Protein AF-A0A377K8P0-F1 (afdb_monomer)

Structure (mmCIF, N/CA/C/O backbone):
data_AF-A0A377K8P0-F1
#
_entry.id   AF-A0A377K8P0-F1
#
loop_
_atom_site.group_PDB
_atom_site.id
_atom_site.type_symbol
_atom_site.label_atom_id
_atom_site.label_alt_id
_atom_site.label_comp_id
_atom_site.label_asym_id
_atom_site.label_entity_id
_atom_site.label_seq_id
_atom_site.pdbx_PDB_ins_code
_atom_site.Cartn_x
_atom_site.Cartn_y
_atom_site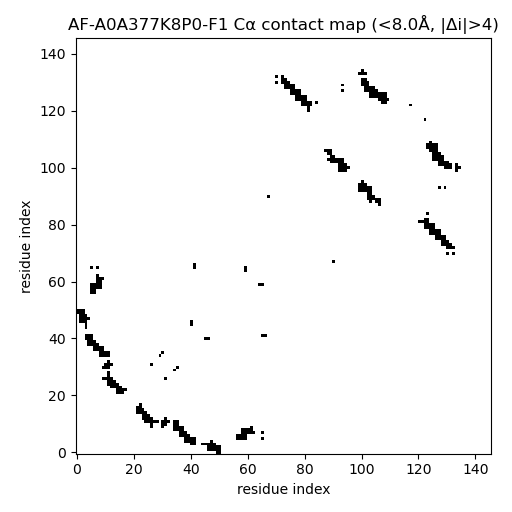.Cartn_z
_atom_site.occupancy
_atom_site.B_iso_or_equiv
_atom_site.auth_seq_id
_atom_site.auth_comp_id
_atom_site.auth_asym_id
_atom_site.auth_atom_id
_atom_site.pdbx_PDB_model_num
ATOM 1 N N . MET A 1 1 ? -18.832 1.947 18.434 1.00 71.06 1 MET A N 1
ATOM 2 C CA . MET A 1 1 ? -17.709 1.654 17.517 1.00 71.06 1 MET A CA 1
ATOM 3 C C . MET A 1 1 ? -17.597 0.155 17.361 1.00 71.06 1 MET A C 1
ATOM 5 O O . MET A 1 1 ? -17.782 -0.545 18.353 1.00 71.06 1 MET A O 1
ATOM 9 N N . THR A 1 2 ? -17.348 -0.321 16.145 1.00 86.56 2 THR A N 1
ATOM 10 C CA . THR A 1 2 ? -17.168 -1.747 15.853 1.00 86.56 2 THR A CA 1
ATOM 11 C C . THR A 1 2 ? -15.696 -2.058 15.593 1.00 86.56 2 THR A C 1
ATOM 13 O O . THR A 1 2 ? -14.910 -1.154 15.313 1.00 86.56 2 THR A O 1
ATOM 16 N N . SER A 1 3 ? -15.314 -3.332 15.683 1.00 85.62 3 SER A N 1
ATOM 17 C CA . SER A 1 3 ? -13.930 -3.792 15.492 1.00 85.62 3 SER A CA 1
ATOM 18 C C . SER A 1 3 ? -13.354 -3.484 14.108 1.00 85.62 3 SER A C 1
ATOM 20 O O . SER A 1 3 ? -12.138 -3.444 13.954 1.00 85.62 3 SER A O 1
ATOM 22 N N . ASN A 1 4 ? -14.217 -3.255 13.114 1.00 87.75 4 ASN A N 1
ATOM 23 C CA . ASN A 1 4 ? -13.822 -3.050 11.721 1.00 87.75 4 ASN A CA 1
ATOM 24 C C . ASN A 1 4 ? -13.715 -1.569 11.327 1.00 87.75 4 ASN A C 1
ATOM 26 O O . ASN A 1 4 ? -13.321 -1.279 10.200 1.00 87.75 4 ASN A O 1
ATOM 30 N N . VAL A 1 5 ? -14.025 -0.636 12.236 1.00 89.12 5 VAL A N 1
ATOM 31 C CA . VAL A 1 5 ? -13.810 0.797 11.993 1.00 89.12 5 VAL A CA 1
ATOM 32 C C . VAL A 1 5 ? -12.312 1.069 11.847 1.00 89.12 5 VAL A C 1
ATOM 34 O O . VAL A 1 5 ? -11.501 0.625 12.663 1.00 89.12 5 VAL A O 1
ATOM 37 N N . ARG A 1 6 ? -11.943 1.820 10.811 1.00 89.19 6 ARG A N 1
ATOM 38 C CA . ARG A 1 6 ? -10.573 2.276 10.552 1.00 89.19 6 ARG A CA 1
ATOM 39 C C . ARG A 1 6 ? -10.507 3.794 10.653 1.00 89.19 6 ARG A C 1
ATOM 41 O O . ARG A 1 6 ? -11.489 4.467 10.363 1.00 89.19 6 ARG A O 1
ATOM 48 N N . PHE A 1 7 ? -9.352 4.312 11.064 1.00 90.38 7 PHE A N 1
ATOM 49 C CA . PHE A 1 7 ? -9.122 5.738 11.304 1.00 90.38 7 PHE A CA 1
ATOM 50 C C . PHE A 1 7 ? -7.999 6.242 10.408 1.00 90.38 7 PHE A C 1
ATOM 52 O O . PHE A 1 7 ? -6.963 5.588 10.318 1.00 90.38 7 PHE A O 1
ATOM 59 N N . TRP A 1 8 ? -8.153 7.416 9.807 1.00 88.31 8 TRP A N 1
ATOM 60 C CA . TRP A 1 8 ? -7.087 8.062 9.042 1.00 88.31 8 TRP A CA 1
ATOM 61 C C . TRP A 1 8 ? -6.967 9.545 9.382 1.00 88.31 8 TRP A C 1
ATOM 63 O O . TRP A 1 8 ? -7.913 10.171 9.870 1.00 88.31 8 TRP A O 1
ATOM 73 N N . LYS A 1 9 ? -5.775 10.100 9.155 1.00 85.38 9 LYS A N 1
ATOM 74 C CA . LYS A 1 9 ? -5.525 11.536 9.288 1.00 85.38 9 LYS A CA 1
ATOM 75 C C . LYS A 1 9 ? -6.279 12.282 8.191 1.00 85.38 9 LYS A C 1
ATOM 77 O O . LYS A 1 9 ? -6.211 11.922 7.022 1.00 85.38 9 LYS A O 1
ATOM 82 N N . ASP A 1 10 ? -6.960 13.348 8.579 1.00 77.12 10 ASP A N 1
ATOM 83 C CA . ASP A 1 10 ? -7.622 14.268 7.666 1.00 77.12 10 ASP A CA 1
ATOM 84 C C . ASP A 1 10 ? -6.891 15.612 7.729 1.00 77.12 10 ASP A C 1
ATOM 86 O O . ASP A 1 10 ? -6.953 16.337 8.725 1.00 77.12 10 ASP A O 1
ATOM 90 N N . SER A 1 11 ? -6.115 15.909 6.685 1.00 65.69 11 SER A N 1
ATOM 91 C CA . SER A 1 11 ? -5.303 17.129 6.592 1.00 65.69 11 SER A CA 1
ATOM 92 C C . SER A 1 11 ? -6.122 18.364 6.202 1.00 65.69 11 SER A C 1
ATOM 94 O O . SER A 1 11 ? -5.564 19.451 6.075 1.00 65.69 11 SER A O 1
ATOM 96 N N . GLY A 1 12 ? -7.434 18.224 5.981 1.00 64.00 12 GLY A N 1
ATOM 97 C CA . GLY A 1 12 ? -8.326 19.320 5.615 1.00 64.00 12 GLY A CA 1
ATOM 98 C C . GLY A 1 12 ? -8.220 19.775 4.156 1.00 64.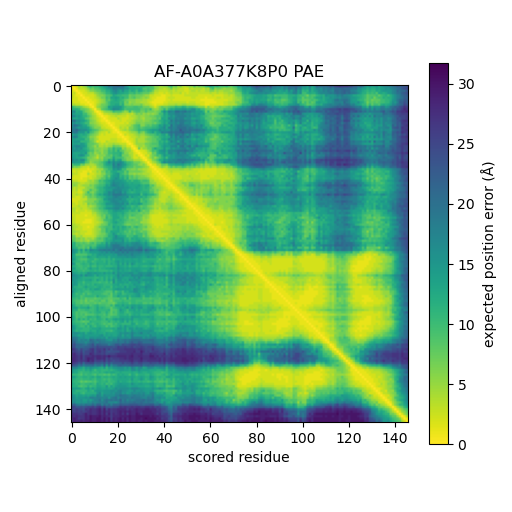00 12 GLY A C 1
ATOM 99 O O . GLY A 1 12 ? -9.155 20.406 3.679 1.00 64.00 12 GLY A O 1
ATOM 100 N N . ILE A 1 13 ? -7.154 19.448 3.418 1.00 69.75 13 ILE A N 1
ATOM 101 C CA . ILE A 1 13 ? -7.101 19.578 1.952 1.00 69.75 13 ILE A CA 1
ATOM 102 C C . ILE A 1 13 ? -6.461 18.319 1.372 1.00 69.75 13 ILE A C 1
ATOM 104 O O . ILE A 1 13 ? -5.321 18.006 1.711 1.00 69.75 13 ILE A O 1
ATOM 108 N N . ALA A 1 14 ? -7.158 17.643 0.461 1.00 70.56 14 ALA A N 1
ATOM 109 C CA . ALA A 1 14 ? -6.581 16.610 -0.394 1.00 70.56 14 ALA A CA 1
ATOM 110 C C . ALA A 1 14 ? -6.694 17.040 -1.860 1.00 70.56 14 ALA A C 1
ATOM 112 O O . ALA A 1 14 ? -7.719 17.571 -2.290 1.00 70.56 14 ALA A O 1
ATOM 113 N N . VAL A 1 15 ? -5.620 16.848 -2.626 1.00 74.94 15 VAL A N 1
ATOM 114 C CA . VAL A 1 15 ? -5.580 17.158 -4.058 1.00 74.94 15 VAL A CA 1
ATOM 115 C C . VAL A 1 15 ? -5.130 15.913 -4.800 1.00 74.94 15 VAL A C 1
ATOM 117 O O . VAL A 1 15 ? -3.988 15.482 -4.655 1.00 74.94 15 VAL A O 1
ATOM 120 N N . ASP A 1 16 ? -6.016 15.379 -5.631 1.00 74.56 16 ASP A N 1
ATOM 121 C CA . ASP A 1 16 ? -5.749 14.237 -6.493 1.00 74.56 16 ASP A CA 1
ATOM 122 C C . ASP A 1 16 ? -5.710 14.691 -7.948 1.00 74.56 16 ASP A C 1
ATOM 124 O O . ASP A 1 16 ? -6.674 15.243 -8.481 1.00 74.56 16 ASP A O 1
ATOM 128 N N . LEU A 1 17 ? -4.591 14.432 -8.619 1.00 80.75 17 LEU A N 1
ATOM 129 C CA . LEU A 1 17 ? -4.448 14.677 -10.049 1.00 80.75 17 LEU A CA 1
ATOM 130 C C . LEU A 1 17 ? -4.418 13.334 -10.777 1.00 80.75 17 LEU A C 1
ATOM 132 O O . LEU A 1 17 ? -3.478 12.555 -10.633 1.00 80.75 17 LEU A O 1
ATOM 136 N N . THR A 1 18 ? -5.463 13.058 -11.551 1.00 78.88 18 THR A N 1
ATOM 137 C CA . THR A 1 18 ? -5.627 11.797 -12.284 1.00 78.88 18 THR A CA 1
ATOM 138 C C . THR A 1 18 ? -5.730 12.055 -13.785 1.00 78.88 18 THR A C 1
ATOM 140 O O . THR A 1 18 ? -5.926 13.188 -14.224 1.00 78.88 18 THR A O 1
ATOM 143 N N . SER A 1 19 ? -5.647 10.999 -14.597 1.00 81.44 19 SER A N 1
ATOM 144 C CA . SER A 1 19 ? -5.905 11.083 -16.043 1.00 81.44 19 SER A CA 1
ATOM 145 C C . SER A 1 19 ? -7.327 11.552 -16.381 1.00 81.44 19 SER A C 1
ATOM 147 O O . SER A 1 19 ? -7.551 12.051 -17.480 1.00 81.44 19 SER A O 1
ATOM 149 N N . ALA A 1 20 ? -8.274 11.425 -15.444 1.00 81.12 20 ALA A N 1
ATOM 150 C CA . ALA A 1 20 ? -9.641 11.920 -15.577 1.00 81.12 20 ALA A CA 1
ATOM 151 C C . ALA A 1 20 ? -9.790 13.412 -15.215 1.00 81.12 20 ALA A C 1
ATOM 153 O O . ALA A 1 20 ? -10.833 14.002 -15.492 1.00 81.12 20 ALA A O 1
ATOM 154 N N . GLY A 1 21 ? -8.770 14.031 -14.608 1.00 82.56 21 GLY A N 1
ATOM 155 C CA . GLY A 1 21 ? -8.782 15.430 -14.184 1.00 82.56 21 GLY A CA 1
ATOM 156 C C . GLY A 1 21 ? -8.295 15.643 -12.748 1.00 82.56 21 GLY A C 1
ATOM 157 O O . GLY A 1 21 ? -7.789 14.728 -12.093 1.00 82.56 21 GLY A O 1
ATOM 158 N N . MET A 1 22 ? -8.443 16.882 -12.272 1.00 89.44 22 MET A N 1
ATOM 159 C CA . MET A 1 22 ? -8.085 17.306 -10.916 1.00 89.44 22 MET A CA 1
ATOM 160 C C . MET A 1 22 ? -9.294 17.212 -9.981 1.00 89.44 22 MET A C 1
ATOM 162 O O . MET A 1 22 ? -10.347 17.777 -10.274 1.00 89.44 22 MET A O 1
ATOM 166 N N . ARG A 1 23 ? -9.122 16.552 -8.835 1.00 82.12 23 ARG A N 1
ATOM 167 C CA . ARG A 1 23 ? -10.075 16.507 -7.724 1.00 82.12 23 ARG A CA 1
ATOM 168 C C . ARG A 1 23 ? -9.460 17.215 -6.520 1.00 82.12 23 ARG A C 1
ATOM 170 O O . ARG A 1 23 ? -8.300 16.994 -6.192 1.00 82.12 23 ARG A O 1
ATOM 177 N N . VAL A 1 24 ? -10.247 18.073 -5.878 1.00 81.31 24 VAL A N 1
ATOM 178 C CA . VAL A 1 24 ? -9.867 18.764 -4.643 1.00 81.31 24 VAL A CA 1
ATOM 179 C C . VAL A 1 24 ? -10.930 18.476 -3.596 1.00 81.31 24 VAL A C 1
ATOM 181 O O . VAL A 1 24 ? -12.112 18.728 -3.830 1.00 81.31 24 VAL A O 1
ATOM 184 N N . GLU A 1 25 ? -10.509 17.960 -2.451 1.00 75.81 25 GLU A N 1
ATOM 185 C CA . GLU A 1 25 ? -11.345 17.761 -1.273 1.00 75.81 25 GLU A CA 1
ATOM 186 C C . GLU A 1 25 ? -10.929 18.766 -0.206 1.00 75.81 25 GLU A C 1
ATOM 188 O O . GLU A 1 25 ? -9.745 18.887 0.104 1.00 75.81 25 GLU A O 1
ATOM 193 N N . MET A 1 26 ? -11.897 19.501 0.342 1.00 74.19 26 MET A N 1
ATOM 194 C CA . MET A 1 26 ? -11.675 20.452 1.429 1.00 74.19 26 MET A CA 1
ATOM 195 C C . MET A 1 26 ? -12.514 20.049 2.641 1.00 74.19 26 MET A C 1
ATOM 197 O O . MET A 1 26 ? -13.735 19.924 2.550 1.00 74.19 26 MET A O 1
ATOM 201 N N . GLY A 1 27 ? -11.846 19.855 3.773 1.00 68.69 27 GLY A N 1
ATOM 202 C CA . GLY A 1 27 ? -12.451 19.646 5.079 1.00 68.69 27 GLY A CA 1
ATOM 203 C C . GLY A 1 27 ? -12.940 20.953 5.708 1.00 68.69 27 GLY A C 1
ATOM 204 O O . GLY A 1 27 ? -12.835 22.043 5.144 1.00 68.69 27 GLY A O 1
ATOM 205 N N . SER A 1 28 ? -13.489 20.848 6.918 1.00 74.81 28 SER A N 1
ATOM 206 C CA . SER A 1 28 ? -13.986 22.008 7.668 1.00 74.81 28 SER A CA 1
ATOM 207 C C . SER A 1 28 ? -12.873 23.016 8.008 1.00 74.81 28 SER A C 1
ATOM 209 O O . SER A 1 28 ? -11.706 22.641 8.129 1.00 74.81 28 SER A O 1
ATOM 211 N N . LEU A 1 29 ? -13.225 24.290 8.249 1.00 66.50 29 LEU A N 1
ATOM 212 C CA . LEU A 1 29 ? -12.264 25.340 8.638 1.00 66.50 29 LEU A CA 1
ATOM 213 C C . LEU A 1 29 ? -11.442 24.961 9.882 1.00 66.50 29 LEU A C 1
ATOM 215 O O . LEU A 1 29 ? -10.271 25.313 9.988 1.00 66.50 29 LEU A O 1
ATOM 219 N N . THR A 1 30 ? -12.034 24.203 10.804 1.00 60.53 30 THR A N 1
ATOM 220 C CA . THR A 1 30 ? -11.330 23.650 11.964 1.00 60.53 30 THR A CA 1
ATOM 221 C C . THR A 1 30 ? -10.331 22.563 11.563 1.00 60.53 30 THR A C 1
ATOM 223 O O . THR A 1 30 ? -9.190 22.595 12.012 1.00 60.53 30 THR A O 1
ATOM 226 N N . THR A 1 31 ? -10.697 21.647 10.662 1.00 68.94 31 THR A N 1
ATOM 227 C CA . THR A 1 31 ? -9.782 20.608 10.150 1.00 68.94 31 THR A CA 1
ATOM 228 C C . THR A 1 31 ? -8.590 21.221 9.406 1.00 68.94 31 THR A C 1
ATOM 230 O O . THR A 1 31 ? -7.468 20.756 9.570 1.00 68.94 31 THR A O 1
ATOM 233 N N . LEU A 1 32 ? -8.803 22.308 8.657 1.00 66.00 32 LEU A N 1
ATOM 234 C CA . LEU A 1 32 ? -7.741 23.040 7.952 1.00 66.00 32 LEU A CA 1
ATOM 235 C C . LEU A 1 32 ? -6.683 23.644 8.886 1.00 66.00 32 LEU A C 1
ATOM 237 O O . LEU A 1 32 ? -5.511 23.712 8.528 1.00 66.00 32 LEU A O 1
ATOM 241 N N . LEU A 1 33 ? -7.097 24.116 10.064 1.00 61.12 33 LEU A N 1
ATOM 242 C CA . LEU A 1 33 ? -6.224 24.838 10.993 1.00 61.12 33 LEU A CA 1
ATOM 243 C C . LEU A 1 33 ? -5.517 23.920 11.995 1.00 61.12 33 LEU A C 1
ATOM 245 O O . LEU A 1 33 ? -4.407 24.230 12.421 1.00 61.12 33 LEU A O 1
ATOM 249 N N . SER A 1 34 ? -6.151 22.812 12.387 1.00 63.81 34 SER A N 1
ATOM 250 C CA . SER A 1 34 ? -5.641 21.923 13.444 1.00 63.81 34 SER A CA 1
ATOM 251 C C . SER A 1 34 ? -5.396 20.475 13.009 1.00 63.81 34 SER A C 1
ATOM 253 O O . SER A 1 34 ? -4.863 19.696 13.798 1.00 63.81 34 SER A O 1
ATOM 255 N N . GLY A 1 35 ? -5.747 20.108 11.772 1.00 67.50 35 GLY A N 1
ATOM 256 C CA . GLY A 1 35 ? -5.854 18.710 11.357 1.00 67.50 35 GLY A CA 1
ATOM 257 C C . GLY A 1 35 ? -7.050 18.011 12.015 1.00 67.50 35 GLY A C 1
ATOM 258 O O . GLY A 1 35 ? -7.626 18.497 12.992 1.00 67.50 35 GLY A O 1
ATOM 259 N N . GLY A 1 36 ? -7.455 16.869 11.467 1.00 80.56 36 GLY A N 1
ATOM 260 C CA . GLY A 1 36 ? -8.536 16.040 11.996 1.00 80.56 36 GLY A CA 1
ATOM 261 C C . GLY A 1 36 ? -8.236 14.549 11.891 1.00 80.56 36 GLY A C 1
ATOM 262 O O . GLY A 1 36 ? -7.239 14.128 11.305 1.00 80.56 36 GLY A O 1
ATOM 263 N N . VAL A 1 37 ? -9.115 13.742 12.481 1.00 85.69 37 VAL A N 1
ATOM 264 C CA . VAL A 1 37 ? -9.129 12.287 12.311 1.00 85.69 37 VAL A CA 1
ATOM 265 C C . VAL A 1 37 ? -10.522 11.894 11.844 1.00 85.69 37 VAL A C 1
ATOM 267 O O . VAL A 1 37 ? -11.506 12.201 12.519 1.00 85.69 37 VAL A O 1
ATOM 270 N N . SER A 1 38 ? -10.580 11.201 10.715 1.00 85.62 38 SER A N 1
ATOM 271 C CA . SER A 1 38 ? -11.807 10.655 10.136 1.00 85.62 38 SER A CA 1
ATOM 272 C C . SER A 1 38 ? -11.831 9.140 10.325 1.00 85.62 38 SER A C 1
ATOM 274 O O . SER A 1 38 ? -10.784 8.511 10.508 1.00 85.62 38 SER A O 1
ATOM 276 N N . PHE A 1 39 ? -13.025 8.550 10.355 1.00 88.50 39 PHE A N 1
ATOM 277 C CA . PHE A 1 39 ? -13.185 7.114 10.550 1.00 88.50 39 PHE A CA 1
ATOM 278 C C . PHE A 1 39 ? -14.405 6.569 9.825 1.00 88.50 39 PHE A C 1
ATOM 280 O O . PHE A 1 39 ? -15.433 7.239 9.751 1.00 88.50 39 PHE A O 1
ATOM 287 N N . ASP A 1 40 ? -14.295 5.333 9.345 1.00 86.56 40 ASP A N 1
ATOM 288 C CA . ASP A 1 40 ? -15.395 4.618 8.700 1.00 86.56 40 ASP A CA 1
ATOM 289 C C . ASP A 1 40 ? -15.150 3.100 8.696 1.00 86.56 40 ASP A C 1
ATOM 291 O O . ASP A 1 40 ? -14.053 2.629 9.024 1.00 86.56 40 ASP A O 1
ATOM 295 N N . VAL A 1 41 ? -16.177 2.326 8.348 1.00 86.25 41 VAL A N 1
ATOM 296 C CA . VAL A 1 41 ? -16.059 0.903 8.020 1.00 86.25 41 VAL A CA 1
ATOM 297 C C . VAL A 1 41 ? -15.723 0.791 6.530 1.00 86.25 41 VAL A C 1
ATOM 299 O O . VAL A 1 41 ? -16.515 1.234 5.703 1.00 86.25 41 VAL A O 1
ATOM 302 N N . PRO A 1 42 ? -14.562 0.227 6.160 1.00 80.06 42 PRO A N 1
ATOM 303 C CA . PRO A 1 42 ? -14.167 0.161 4.759 1.00 80.06 42 PRO A CA 1
ATOM 304 C C . PRO A 1 42 ? -15.113 -0.685 3.899 1.00 80.06 42 PRO A C 1
ATOM 306 O O . PRO A 1 42 ? -15.655 -1.688 4.365 1.00 80.06 42 PRO A O 1
ATOM 309 N N . GLU A 1 43 ? -15.259 -0.311 2.626 1.00 73.50 43 GLU A N 1
ATOM 310 C CA . GLU A 1 43 ? -16.070 -1.059 1.660 1.00 73.50 43 GLU A CA 1
ATOM 311 C C . GLU A 1 43 ? -15.626 -2.528 1.566 1.00 73.50 43 GLU A C 1
ATOM 313 O O . GLU A 1 43 ? -14.433 -2.834 1.509 1.00 73.50 43 GLU A O 1
ATOM 318 N N . GLY A 1 44 ? -16.596 -3.445 1.554 1.00 68.69 44 GLY A N 1
ATOM 319 C CA . GLY A 1 44 ? -16.351 -4.890 1.520 1.00 68.69 44 GLY A CA 1
ATOM 320 C C . GLY A 1 44 ? -16.136 -5.544 2.890 1.00 68.69 44 GLY A C 1
ATOM 321 O O . GLY A 1 44 ? -16.007 -6.765 2.948 1.00 68.69 44 GLY A O 1
ATOM 322 N N . LEU A 1 45 ? -16.135 -4.775 3.986 1.00 73.50 45 LEU A N 1
ATOM 323 C CA . LEU A 1 45 ? -16.173 -5.310 5.347 1.00 73.50 45 LEU A CA 1
ATOM 324 C C . LEU A 1 45 ? -17.549 -5.118 5.985 1.00 73.50 45 LEU A C 1
ATOM 326 O O . LEU A 1 45 ? -18.116 -4.027 5.973 1.00 73.50 45 LEU A O 1
ATOM 330 N N . ASP A 1 46 ? -18.040 -6.168 6.637 1.00 81.50 46 ASP A N 1
ATOM 331 C CA . ASP A 1 46 ? -19.225 -6.067 7.481 1.00 81.50 46 ASP A CA 1
ATOM 332 C C . ASP A 1 46 ? -18.952 -5.232 8.737 1.00 81.50 46 ASP A C 1
ATOM 334 O O . ASP A 1 46 ? -17.818 -5.095 9.219 1.00 81.50 46 ASP A O 1
ATOM 338 N N . LEU A 1 47 ? -20.029 -4.716 9.330 1.00 82.50 47 LEU A N 1
ATOM 339 C CA . LEU A 1 47 ? -19.987 -4.135 10.666 1.00 82.50 47 LEU A CA 1
ATOM 340 C C . LEU A 1 47 ? -19.481 -5.190 11.662 1.00 82.50 47 LEU A C 1
ATOM 342 O O . LEU A 1 47 ? -20.131 -6.201 11.912 1.00 82.50 47 LEU A O 1
ATOM 346 N N . GLY A 1 48 ? -18.302 -4.939 12.232 1.00 82.94 48 GLY A N 1
ATOM 347 C CA . GLY A 1 48 ? -17.709 -5.811 13.242 1.00 82.94 48 GLY A CA 1
ATOM 348 C C . GLY A 1 48 ? -18.465 -5.800 14.576 1.00 82.94 48 GLY A C 1
ATOM 349 O O . GLY A 1 48 ? -19.477 -5.120 14.755 1.00 82.94 48 GLY A O 1
ATOM 350 N N . GLN A 1 49 ? -17.927 -6.501 15.571 1.00 88.75 49 GLN A N 1
ATOM 351 C CA . GLN A 1 49 ? -18.520 -6.513 16.910 1.00 88.75 49 GLN A CA 1
ATOM 352 C C . GLN A 1 49 ? -18.264 -5.187 17.643 1.00 88.75 49 GLN A C 1
ATOM 354 O O . GLN A 1 49 ? -17.227 -4.557 17.411 1.00 88.75 49 GLN A O 1
ATOM 359 N N . PRO A 1 50 ? -19.165 -4.751 18.542 1.00 90.38 50 PRO A N 1
ATOM 360 C CA . PRO A 1 50 ? -18.915 -3.603 19.405 1.00 90.38 50 PRO A CA 1
ATOM 361 C C . PRO A 1 50 ? -17.616 -3.774 20.201 1.00 90.38 50 PRO A C 1
ATOM 363 O O . PRO A 1 50 ? -17.381 -4.825 20.794 1.00 90.38 50 PRO A O 1
ATOM 366 N N . VAL A 1 51 ? -16.780 -2.737 20.233 1.00 91.31 51 VAL A N 1
ATOM 367 C CA . VAL A 1 51 ? -15.513 -2.767 20.981 1.00 91.31 51 VAL A CA 1
ATOM 368 C C . VAL A 1 51 ? -15.659 -2.199 22.389 1.00 91.31 51 VAL A C 1
ATOM 370 O O . VAL A 1 51 ? -16.463 -1.296 22.635 1.00 91.31 51 VAL A O 1
ATOM 373 N N . ALA A 1 52 ? -14.837 -2.702 23.312 1.00 92.06 52 ALA A N 1
ATOM 374 C CA . ALA A 1 52 ? -14.760 -2.184 24.672 1.00 92.06 52 ALA A CA 1
ATOM 375 C C . ALA A 1 52 ? -14.162 -0.759 24.704 1.00 92.06 52 ALA A C 1
ATOM 377 O O . ALA A 1 52 ? -13.379 -0.385 23.818 1.00 92.06 52 ALA A O 1
ATOM 378 N N . PRO A 1 53 ? -14.471 0.049 25.734 1.00 90.69 53 PRO A N 1
ATOM 379 C CA . PRO A 1 53 ? -13.832 1.347 25.925 1.00 90.69 53 PRO A CA 1
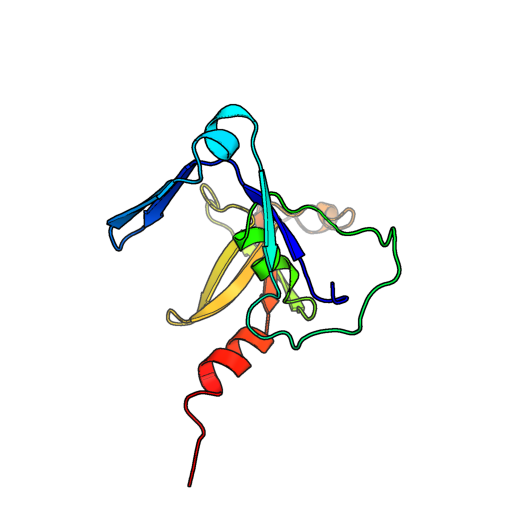ATOM 380 C C . PRO A 1 53 ? -12.301 1.229 25.981 1.00 90.69 53 PRO A C 1
ATOM 382 O O . PRO A 1 53 ? -11.776 0.282 26.562 1.00 90.69 53 PRO A O 1
ATOM 385 N N . LYS A 1 54 ? -11.590 2.224 25.429 1.00 88.50 54 LYS A N 1
ATOM 386 C CA . LYS A 1 54 ? -10.111 2.293 25.370 1.00 88.50 54 LYS A CA 1
ATOM 387 C C . LYS A 1 54 ? -9.433 1.224 24.495 1.00 88.50 54 LYS A C 1
ATOM 389 O O . LYS A 1 54 ? -8.235 0.994 24.637 1.00 88.50 54 LYS A O 1
ATOM 394 N N . THR A 1 55 ? -10.170 0.600 23.576 1.00 90.44 55 THR A N 1
ATOM 395 C CA . THR A 1 55 ? -9.572 -0.263 22.544 1.00 90.44 55 THR A CA 1
ATOM 396 C C . THR A 1 55 ? -8.670 0.566 21.623 1.00 90.44 55 THR A C 1
ATOM 398 O O . THR A 1 55 ? -9.060 1.649 21.188 1.00 90.44 55 THR A O 1
ATOM 401 N N . ALA A 1 56 ? -7.461 0.072 21.346 1.00 89.81 56 ALA A N 1
ATOM 402 C CA . ALA A 1 56 ? -6.500 0.743 20.476 1.00 89.81 56 ALA A CA 1
ATOM 403 C C . ALA A 1 56 ? -6.805 0.480 18.993 1.00 89.81 56 ALA A C 1
ATOM 405 O O . ALA A 1 56 ? -7.114 -0.648 18.611 1.00 89.81 56 ALA A O 1
ATOM 406 N N . PHE A 1 57 ? -6.655 1.513 18.164 1.00 89.75 57 PHE A N 1
ATOM 407 C CA . PHE A 1 57 ? -6.792 1.441 16.710 1.00 89.75 57 PHE A CA 1
ATOM 408 C C . PHE A 1 57 ? -5.557 2.031 16.029 1.00 89.75 57 PHE A C 1
ATOM 410 O O . PHE A 1 57 ? -4.893 2.912 16.577 1.00 89.75 57 PHE A O 1
ATOM 417 N N . VAL A 1 58 ? -5.257 1.545 14.825 1.00 88.25 58 VAL A N 1
ATOM 418 C CA . VAL A 1 58 ? -4.199 2.106 13.977 1.00 88.25 58 VAL A CA 1
ATOM 419 C C . VAL A 1 58 ? -4.718 3.384 13.321 1.00 88.25 58 VAL A C 1
ATOM 421 O O . VAL A 1 58 ? -5.807 3.379 12.746 1.00 88.25 58 VAL A O 1
ATOM 424 N N . LEU A 1 59 ? -3.930 4.458 13.405 1.00 88.00 59 LEU A N 1
ATOM 425 C CA . LEU A 1 59 ? -4.166 5.699 12.673 1.00 88.00 59 LEU A CA 1
ATOM 426 C C . LEU A 1 59 ? -3.366 5.667 11.371 1.00 88.00 59 LEU A C 1
ATOM 428 O O . LEU A 1 59 ? -2.138 5.733 11.393 1.00 88.00 59 LEU A O 1
ATOM 432 N N . TYR A 1 60 ? -4.079 5.556 10.261 1.00 85.31 60 TYR A N 1
ATOM 433 C CA . TYR A 1 60 ? -3.518 5.555 8.918 1.00 85.31 60 TYR A CA 1
ATOM 434 C C . TYR A 1 60 ? -3.242 6.985 8.438 1.00 85.31 60 TYR A C 1
ATOM 436 O O . TYR A 1 60 ? -3.843 7.944 8.930 1.00 85.31 60 TYR A O 1
ATOM 444 N N . ASP A 1 61 ? -2.325 7.143 7.486 1.00 82.94 61 ASP A N 1
ATOM 445 C CA . ASP A 1 61 ? -1.986 8.468 6.954 1.00 82.94 61 ASP A CA 1
ATOM 446 C C . ASP A 1 61 ? -3.071 9.007 6.013 1.00 82.94 61 ASP A C 1
ATOM 448 O O . ASP A 1 61 ? -3.328 10.206 6.014 1.00 82.94 61 ASP A O 1
ATOM 452 N N . ASP A 1 62 ? -3.752 8.123 5.281 1.00 80.19 62 ASP A N 1
ATOM 453 C CA . ASP A 1 62 ? -4.844 8.457 4.366 1.00 80.19 62 ASP A CA 1
ATOM 454 C C . ASP A 1 62 ? -5.795 7.259 4.158 1.00 80.19 62 ASP A C 1
ATOM 456 O O . ASP A 1 62 ? -5.493 6.120 4.533 1.00 80.19 62 ASP A O 1
ATOM 460 N N . GLN A 1 63 ? -6.953 7.493 3.535 1.00 79.69 63 GLN A N 1
ATOM 461 C CA . GLN A 1 63 ? -7.945 6.444 3.267 1.00 79.69 63 GLN A CA 1
ATOM 462 C C . GLN A 1 63 ? -7.443 5.369 2.283 1.00 79.69 63 GLN A C 1
ATOM 464 O O . GLN A 1 63 ? -7.838 4.205 2.374 1.00 79.69 63 GLN A O 1
ATOM 469 N N . LYS A 1 64 ? -6.550 5.717 1.353 1.00 76.25 64 LYS A N 1
ATOM 470 C CA . LYS A 1 64 ? -6.015 4.781 0.353 1.00 76.25 64 LYS A CA 1
ATOM 471 C C . LYS A 1 64 ? -5.135 3.713 1.006 1.00 76.25 64 LYS A C 1
ATOM 473 O O . LYS A 1 64 ? -5.256 2.533 0.681 1.00 76.25 64 LYS A O 1
ATOM 478 N N . SER A 1 65 ? -4.331 4.101 1.991 1.00 75.00 65 SER A N 1
ATOM 479 C CA . SER A 1 65 ? -3.497 3.195 2.781 1.00 75.00 65 SER A CA 1
ATOM 480 C C . SER A 1 65 ? -4.316 2.182 3.595 1.00 75.00 65 SER A C 1
ATOM 482 O O . SER A 1 65 ? -3.845 1.073 3.854 1.00 75.00 65 SER A O 1
ATOM 484 N N . ILE A 1 66 ? -5.571 2.513 3.937 1.00 76.94 66 ILE A N 1
ATOM 485 C CA . ILE A 1 66 ? -6.511 1.557 4.535 1.00 76.94 66 ILE A CA 1
ATOM 486 C C . ILE A 1 66 ? -6.881 0.491 3.512 1.00 76.94 66 ILE A C 1
ATOM 488 O O . ILE A 1 66 ? -6.760 -0.688 3.824 1.00 76.94 66 ILE A O 1
ATOM 492 N N . GLN A 1 67 ? -7.285 0.880 2.297 1.00 70.88 67 GLN A N 1
ATOM 493 C CA . GLN A 1 67 ? -7.676 -0.078 1.257 1.00 70.88 67 GLN A CA 1
ATOM 494 C C . GLN A 1 67 ? -6.548 -1.058 0.930 1.00 70.88 67 GLN A C 1
ATOM 496 O O . GLN A 1 67 ? -6.797 -2.253 0.810 1.00 70.88 67 GLN A O 1
ATOM 501 N N . ASP A 1 68 ? -5.306 -0.584 0.844 1.00 68.50 68 ASP A N 1
ATOM 502 C CA . ASP A 1 68 ? -4.149 -1.454 0.608 1.00 68.50 68 ASP A CA 1
ATOM 503 C C . ASP A 1 68 ? -3.851 -2.377 1.815 1.00 68.50 68 ASP A C 1
ATOM 505 O O . ASP A 1 68 ? -3.291 -3.459 1.650 1.00 68.50 68 ASP A O 1
ATOM 509 N N . SER A 1 69 ? -4.271 -1.999 3.029 1.00 65.94 69 SER A N 1
ATOM 510 C CA . SER A 1 69 ? -4.168 -2.824 4.241 1.00 65.94 69 SER A CA 1
ATOM 511 C C . SER A 1 69 ? -5.291 -3.859 4.392 1.00 65.94 69 SER A C 1
ATOM 513 O O . SER A 1 69 ? -5.154 -4.743 5.239 1.00 65.94 69 SER A O 1
ATO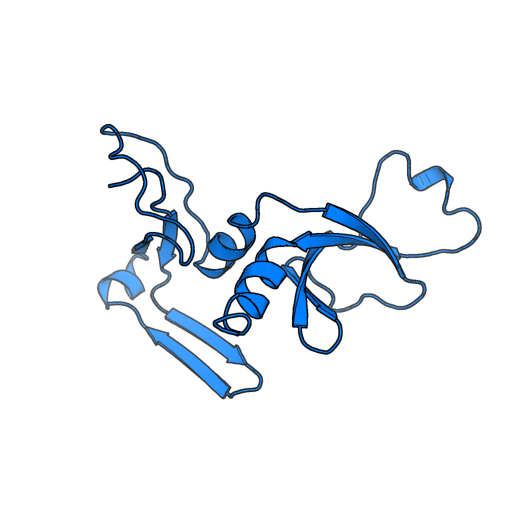M 515 N N . LEU A 1 70 ? -6.402 -3.747 3.656 1.00 66.62 70 LEU A N 1
ATOM 516 C CA . LEU A 1 70 ? -7.545 -4.663 3.784 1.00 66.62 70 LEU A CA 1
ATOM 517 C C . LEU A 1 70 ? -7.269 -6.034 3.174 1.00 66.62 70 LEU A C 1
ATOM 519 O O . LEU A 1 70 ? -7.666 -7.047 3.747 1.00 66.62 70 LEU A O 1
ATOM 523 N N . TYR A 1 71 ? -6.547 -6.063 2.055 1.00 64.44 71 TYR A N 1
ATOM 524 C CA . TYR A 1 71 ? -6.181 -7.285 1.343 1.00 64.44 71 TYR A CA 1
ATOM 525 C C . TYR A 1 71 ? -5.036 -7.986 2.080 1.00 64.44 71 TYR A C 1
ATOM 527 O O . TYR A 1 71 ? -3.859 -7.903 1.725 1.00 64.44 71 TYR A O 1
ATOM 535 N N . THR A 1 72 ? -5.399 -8.623 3.191 1.00 64.31 72 THR A N 1
ATOM 536 C CA . THR A 1 72 ? -4.461 -9.321 4.076 1.00 64.31 72 THR A CA 1
ATOM 537 C C . THR A 1 72 ? -3.990 -10.619 3.424 1.00 64.31 72 THR A C 1
ATOM 539 O O . THR A 1 72 ? -2.808 -10.954 3.523 1.00 64.31 72 THR A O 1
ATOM 542 N N . ASP A 1 73 ? -4.876 -11.279 2.674 1.00 72.38 73 ASP A N 1
ATOM 543 C CA . ASP A 1 73 ? -4.557 -12.463 1.886 1.00 72.38 73 ASP A CA 1
ATOM 544 C C . ASP A 1 73 ? -3.905 -12.066 0.568 1.00 72.38 73 ASP A C 1
ATOM 546 O O . ASP A 1 73 ? -4.536 -11.584 -0.378 1.00 72.38 73 ASP A O 1
ATOM 550 N N . HIS A 1 74 ? -2.599 -12.291 0.515 1.00 81.88 74 HIS A N 1
ATOM 551 C CA . HIS A 1 74 ? -1.809 -11.977 -0.648 1.00 81.88 74 HIS A CA 1
ATOM 552 C C . HIS A 1 74 ? -0.736 -13.014 -0.924 1.00 81.88 74 HIS A C 1
ATOM 554 O O . HIS A 1 74 ? -0.229 -13.688 -0.028 1.00 81.88 74 HIS A O 1
ATOM 560 N N . ILE A 1 75 ? -0.371 -13.106 -2.196 1.00 88.25 75 ILE A N 1
ATOM 561 C CA . ILE A 1 75 ? 0.718 -13.950 -2.660 1.00 88.25 75 ILE A CA 1
ATOM 562 C C . ILE A 1 75 ? 1.840 -13.027 -3.119 1.00 88.25 75 ILE A C 1
ATOM 564 O O . ILE A 1 75 ? 1.678 -12.260 -4.073 1.00 88.25 75 ILE A O 1
ATOM 568 N N . ASP A 1 76 ? 2.969 -13.095 -2.423 1.00 90.56 76 ASP A N 1
ATOM 569 C CA . ASP A 1 76 ? 4.162 -12.336 -2.775 1.00 90.56 76 ASP A CA 1
ATOM 570 C C . ASP A 1 76 ? 4.896 -13.014 -3.940 1.00 90.56 76 ASP A C 1
ATOM 572 O O . ASP A 1 76 ? 5.223 -14.202 -3.894 1.00 90.56 76 ASP A O 1
ATOM 576 N N . TYR A 1 77 ? 5.197 -12.238 -4.979 1.00 92.44 77 TYR A N 1
ATOM 577 C CA . TYR A 1 77 ? 6.028 -12.654 -6.104 1.00 92.44 77 TYR A CA 1
ATOM 578 C C . TYR A 1 77 ? 7.245 -11.746 -6.225 1.00 92.44 77 TYR A C 1
ATOM 580 O O . TYR A 1 77 ? 7.167 -10.525 -6.076 1.00 92.44 77 TYR A O 1
ATOM 588 N N . LEU A 1 78 ? 8.385 -12.351 -6.547 1.00 91.62 78 LEU A N 1
ATOM 589 C CA . LEU A 1 78 ? 9.619 -11.633 -6.818 1.00 91.62 78 LEU A CA 1
ATOM 590 C C . LEU A 1 78 ? 9.854 -11.567 -8.327 1.00 91.62 78 LEU A C 1
ATOM 592 O O . LEU A 1 78 ? 9.959 -12.596 -8.992 1.00 91.62 78 LEU A O 1
ATOM 596 N N . MET A 1 79 ? 9.959 -10.353 -8.857 1.00 90.81 79 MET A N 1
ATOM 597 C CA . MET A 1 79 ? 10.266 -10.100 -10.261 1.00 90.81 79 MET A CA 1
ATOM 598 C C . MET A 1 79 ? 11.660 -9.501 -10.405 1.00 90.81 79 MET A C 1
ATOM 600 O O . MET A 1 79 ? 12.103 -8.722 -9.565 1.00 90.81 79 MET A O 1
ATOM 604 N N . PHE A 1 80 ? 12.341 -9.843 -11.494 1.00 90.00 80 PHE A N 1
ATOM 605 C CA . PHE A 1 80 ? 13.684 -9.356 -11.792 1.00 90.00 80 PHE A CA 1
ATOM 606 C C . PHE A 1 80 ? 13.666 -8.552 -13.087 1.00 90.00 80 PHE A C 1
ATOM 608 O O . PHE A 1 80 ? 13.455 -9.109 -14.165 1.00 90.00 80 PHE A O 1
ATOM 615 N N . PHE A 1 81 ? 13.912 -7.249 -12.985 1.00 89.94 81 PHE A N 1
ATOM 616 C CA . PHE A 1 81 ? 13.951 -6.348 -14.134 1.00 89.94 81 PHE A CA 1
ATOM 617 C C . PHE A 1 81 ? 15.387 -6.140 -14.606 1.00 89.94 81 PHE A C 1
ATOM 619 O O . PHE A 1 81 ? 16.269 -5.840 -13.807 1.00 89.94 81 PHE A O 1
ATOM 626 N N . LYS A 1 82 ? 15.618 -6.294 -15.910 1.00 88.50 82 LYS A N 1
ATOM 627 C CA . LYS A 1 82 ? 16.894 -5.948 -16.563 1.00 88.50 82 LYS A CA 1
ATOM 628 C C . LYS A 1 82 ? 16.988 -4.456 -16.909 1.00 88.50 82 LYS A C 1
ATOM 630 O O . LYS A 1 82 ? 18.079 -3.908 -16.995 1.00 88.50 82 LYS A O 1
ATOM 635 N N . ASP A 1 83 ? 15.834 -3.823 -17.102 1.00 87.88 83 ASP A N 1
ATOM 636 C CA . ASP A 1 83 ? 15.706 -2.425 -17.498 1.00 87.88 83 ASP A CA 1
ATOM 637 C C . ASP A 1 83 ? 15.507 -1.515 -16.276 1.00 87.88 83 ASP A C 1
ATOM 639 O O . ASP A 1 83 ? 15.369 -1.965 -15.135 1.00 87.88 83 ASP A O 1
ATOM 643 N N . SER A 1 84 ? 15.491 -0.202 -16.509 1.00 88.38 84 SER A N 1
ATOM 644 C CA . SER A 1 84 ? 15.307 0.779 -15.441 1.00 88.38 84 SER A CA 1
ATOM 645 C C . SER A 1 84 ? 13.921 0.671 -14.802 1.00 88.38 84 SER A C 1
ATOM 647 O O . SER A 1 84 ? 12.907 0.774 -15.484 1.00 88.38 84 SER A O 1
ATOM 649 N N . VAL A 1 85 ? 13.882 0.575 -13.472 1.00 90.69 85 VAL A N 1
ATOM 650 C CA . VAL A 1 85 ? 12.651 0.694 -12.664 1.00 90.69 85 VAL A CA 1
ATOM 651 C C . VAL A 1 85 ? 12.428 2.123 -12.147 1.00 90.69 85 VAL A C 1
ATOM 653 O O . VAL A 1 85 ? 11.731 2.339 -11.157 1.00 90.69 85 VAL A O 1
ATOM 656 N N . ARG A 1 86 ? 13.063 3.129 -12.766 1.00 91.25 86 ARG A N 1
ATOM 657 C CA . ARG A 1 86 ? 12.934 4.532 -12.347 1.00 91.25 86 ARG A CA 1
ATOM 658 C C . ARG A 1 86 ? 11.467 4.963 -12.410 1.00 91.25 86 ARG A C 1
ATOM 660 O O . ARG A 1 86 ? 10.815 4.790 -13.432 1.00 91.25 86 ARG A O 1
ATOM 667 N N . GLY A 1 87 ? 10.982 5.570 -11.329 1.00 91.00 87 GLY A N 1
ATOM 668 C CA . GLY A 1 87 ? 9.591 6.018 -11.211 1.00 91.00 87 GLY A CA 1
ATOM 669 C C . GLY A 1 87 ? 8.640 4.950 -10.671 1.00 91.00 87 GLY A C 1
ATOM 670 O O . GLY A 1 87 ? 7.526 5.294 -10.287 1.00 91.00 87 GLY A O 1
ATOM 671 N N . LEU A 1 88 ? 9.076 3.690 -10.560 1.00 92.75 88 LEU A N 1
ATOM 672 C CA . LEU A 1 88 ? 8.314 2.671 -9.850 1.00 92.75 88 LEU A CA 1
ATOM 673 C C . LEU A 1 88 ? 8.407 2.928 -8.342 1.00 92.75 88 LEU A C 1
ATOM 675 O O . LEU A 1 88 ? 9.504 3.033 -7.793 1.00 92.75 88 LEU A O 1
ATOM 679 N N . GLN A 1 89 ? 7.257 3.027 -7.681 1.00 91.56 89 GLN A N 1
ATOM 680 C CA . GLN A 1 89 ? 7.154 3.278 -6.245 1.00 91.56 89 GLN A CA 1
ATOM 681 C C . GLN A 1 89 ? 6.360 2.155 -5.563 1.00 91.56 89 GLN A C 1
ATOM 683 O O . GLN A 1 89 ? 5.500 1.541 -6.205 1.00 91.56 89 GLN A O 1
ATOM 688 N N . PRO A 1 90 ? 6.612 1.878 -4.271 1.00 89.75 90 PRO A N 1
ATOM 689 C CA . PRO A 1 90 ? 5.710 1.063 -3.462 1.00 89.75 90 PRO A CA 1
ATOM 690 C C . PRO A 1 90 ? 4.261 1.570 -3.556 1.00 89.75 90 PRO A C 1
ATOM 692 O O . PRO A 1 90 ? 4.025 2.774 -3.608 1.00 89.75 90 PRO A O 1
ATOM 695 N N . GLY A 1 91 ? 3.298 0.653 -3.613 1.00 88.12 91 GLY A N 1
ATOM 696 C CA . GLY A 1 91 ? 1.876 0.941 -3.815 1.00 88.12 91 GLY A CA 1
ATOM 697 C C . GLY A 1 91 ? 1.449 1.098 -5.280 1.00 88.12 91 GLY A C 1
ATOM 698 O O . GLY A 1 91 ? 0.250 1.147 -5.557 1.00 88.12 91 GLY A O 1
ATOM 699 N N . ALA A 1 92 ? 2.383 1.138 -6.241 1.00 92.44 92 ALA A N 1
ATOM 700 C CA . ALA A 1 92 ? 2.030 1.184 -7.662 1.00 92.44 92 ALA A CA 1
ATOM 701 C C . ALA A 1 92 ? 1.185 -0.044 -8.067 1.00 92.44 92 ALA A C 1
ATOM 703 O O . ALA A 1 92 ? 1.459 -1.154 -7.595 1.00 92.44 92 ALA A O 1
ATOM 704 N N . PRO A 1 93 ? 0.159 0.123 -8.923 1.00 92.06 93 PRO A N 1
ATOM 705 C CA . PRO A 1 93 ? -0.729 -0.971 -9.290 1.00 92.06 93 PRO A CA 1
ATOM 706 C C . PRO A 1 93 ? -0.008 -1.999 -10.167 1.00 92.06 93 PRO A C 1
ATOM 708 O O . PRO A 1 93 ? 0.740 -1.653 -11.080 1.00 92.06 93 PRO A O 1
ATOM 711 N N . VAL A 1 94 ? -0.270 -3.278 -9.900 1.00 92.69 94 VAL A N 1
ATOM 712 C CA . VAL A 1 94 ? 0.108 -4.384 -10.785 1.00 92.69 94 VAL A CA 1
ATOM 713 C C . VAL A 1 94 ? -1.129 -4.779 -11.571 1.00 92.69 94 VAL A C 1
ATOM 715 O O . VAL A 1 94 ? -2.126 -5.206 -10.986 1.00 92.69 94 VAL A O 1
ATOM 718 N N . GLU A 1 95 ? -1.073 -4.626 -12.889 1.00 92.38 95 GLU A N 1
ATOM 719 C CA . GLU A 1 95 ? -2.226 -4.808 -13.764 1.00 92.38 95 GLU A CA 1
ATOM 720 C C . GLU A 1 95 ? -2.002 -5.909 -14.796 1.00 92.38 95 GLU A C 1
ATOM 722 O O . GLU A 1 95 ? -0.903 -6.102 -15.317 1.00 92.38 95 GLU A O 1
ATOM 727 N N . PHE A 1 96 ? -3.083 -6.599 -15.145 1.00 88.31 96 PHE A N 1
ATOM 728 C CA . PHE A 1 96 ? -3.130 -7.513 -16.273 1.00 88.31 96 PHE A CA 1
ATOM 729 C C . PHE A 1 96 ? -4.325 -7.155 -17.145 1.00 88.31 96 PHE A C 1
ATOM 731 O O . PHE A 1 96 ? -5.465 -7.194 -16.690 1.00 88.31 96 PHE A O 1
ATOM 738 N N . ARG A 1 97 ? -4.068 -6.791 -18.407 1.00 89.31 97 ARG A N 1
ATOM 739 C CA . ARG A 1 97 ? -5.112 -6.371 -19.363 1.00 89.31 97 ARG A CA 1
ATOM 740 C C . ARG A 1 97 ? -6.004 -5.230 -18.831 1.00 89.31 97 ARG A C 1
ATOM 742 O O . ARG A 1 97 ? -7.203 -5.223 -19.083 1.00 89.31 97 ARG A O 1
ATOM 749 N N . GLY A 1 98 ? -5.417 -4.288 -18.089 1.00 85.19 98 GLY A N 1
ATOM 750 C CA . GLY A 1 98 ? -6.127 -3.147 -17.490 1.00 85.19 98 GLY A CA 1
ATOM 751 C C . GLY A 1 98 ? -6.898 -3.470 -16.205 1.00 85.19 98 GLY A C 1
ATOM 752 O O . GLY A 1 98 ? -7.620 -2.619 -15.698 1.00 85.19 98 GLY A O 1
ATOM 753 N N . ILE A 1 99 ? -6.764 -4.687 -15.673 1.00 87.12 99 ILE A N 1
ATOM 754 C CA . ILE A 1 99 ? -7.377 -5.110 -14.411 1.00 87.12 99 ILE A CA 1
ATOM 755 C C . ILE A 1 99 ? -6.300 -5.113 -13.326 1.00 87.12 99 ILE A C 1
ATOM 757 O O . ILE A 1 99 ? -5.286 -5.798 -13.473 1.00 87.12 99 ILE A O 1
ATOM 761 N N . ARG A 1 100 ? -6.515 -4.376 -12.229 1.00 87.88 100 ARG A N 1
ATOM 762 C CA . ARG A 1 100 ? -5.595 -4.344 -11.081 1.00 87.88 100 ARG A CA 1
ATOM 763 C C . ARG A 1 100 ? -5.662 -5.662 -10.311 1.00 87.88 100 ARG A C 1
ATOM 765 O O . ARG A 1 100 ? -6.654 -5.958 -9.655 1.00 87.88 100 ARG A O 1
ATOM 772 N N . LEU A 1 101 ? -4.572 -6.422 -10.364 1.00 89.38 101 LEU A N 1
ATOM 773 C CA . LEU A 1 101 ? -4.407 -7.702 -9.671 1.00 89.38 101 LEU A CA 1
ATOM 774 C C . LEU A 1 101 ? -3.654 -7.576 -8.344 1.00 89.38 101 LEU A C 1
ATOM 776 O O . LEU A 1 101 ? -3.649 -8.514 -7.550 1.00 89.38 101 LEU A O 1
ATOM 780 N N . GLY A 1 102 ? -2.977 -6.452 -8.116 1.00 90.06 102 GLY A N 1
ATOM 781 C CA . GLY A 1 102 ? -2.118 -6.311 -6.953 1.00 90.06 102 GLY A CA 1
ATOM 782 C C . GLY A 1 102 ? -1.405 -4.973 -6.854 1.00 90.06 102 GLY A C 1
ATOM 783 O O . GLY A 1 102 ? -1.802 -3.979 -7.477 1.00 90.06 102 GLY A O 1
ATOM 784 N N . THR A 1 103 ? -0.340 -4.968 -6.060 1.00 91.75 103 THR A N 1
ATOM 785 C CA . THR A 1 103 ? 0.451 -3.786 -5.716 1.00 91.75 103 THR A CA 1
ATOM 786 C C . THR A 1 103 ? 1.947 -4.087 -5.681 1.00 91.75 103 THR A C 1
ATOM 788 O O . THR A 1 103 ? 2.385 -5.199 -5.383 1.00 91.75 103 THR A O 1
ATOM 791 N N . VAL A 1 104 ? 2.771 -3.088 -5.989 1.00 93.25 104 VAL A N 1
ATOM 792 C CA . VAL A 1 104 ? 4.214 -3.154 -5.736 1.00 93.25 104 VAL A CA 1
ATOM 793 C C . VAL A 1 104 ? 4.449 -3.013 -4.238 1.00 93.25 104 VAL A C 1
ATOM 795 O O . VAL A 1 104 ? 4.117 -1.990 -3.653 1.00 93.25 104 VAL A O 1
ATOM 798 N N . SER A 1 105 ? 5.057 -4.017 -3.611 1.00 90.62 105 SER A N 1
ATOM 799 C CA . SER A 1 105 ? 5.372 -3.983 -2.181 1.00 90.62 105 SER A CA 1
ATOM 800 C C . SER A 1 105 ? 6.695 -3.261 -1.922 1.00 90.62 105 SER A C 1
ATOM 802 O O . SER A 1 105 ? 6.755 -2.325 -1.126 1.00 90.62 105 SER A O 1
ATOM 804 N N . LYS A 1 106 ? 7.775 -3.672 -2.603 1.00 90.12 106 LYS A N 1
ATOM 805 C CA . LYS A 1 106 ? 9.123 -3.112 -2.403 1.00 90.12 106 LYS A CA 1
ATOM 806 C C . LYS A 1 106 ? 9.906 -3.034 -3.705 1.00 90.12 106 LYS A C 1
ATOM 808 O O . LYS A 1 106 ? 9.957 -3.995 -4.470 1.00 90.12 106 LYS A O 1
ATOM 813 N N . VAL A 1 107 ? 10.588 -1.909 -3.904 1.00 91.38 107 VAL A N 1
ATOM 814 C CA . VAL A 1 107 ? 11.490 -1.663 -5.032 1.00 91.38 107 VAL A CA 1
ATOM 815 C C . VAL A 1 107 ? 12.664 -0.774 -4.588 1.00 91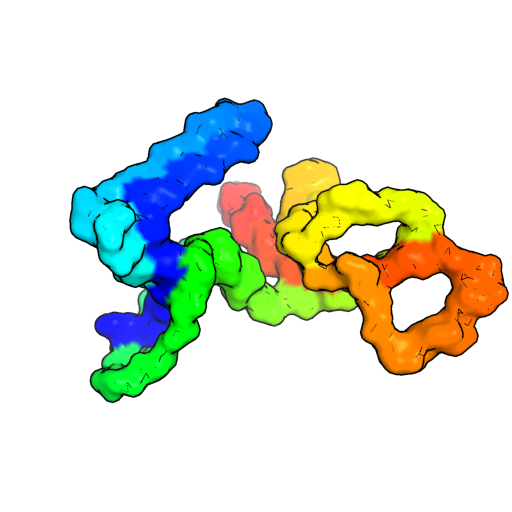.38 107 VAL A C 1
ATOM 817 O O . VAL A 1 107 ? 12.425 0.335 -4.113 1.00 91.38 107 VAL A O 1
ATOM 820 N N . PRO A 1 108 ? 13.927 -1.214 -4.746 1.00 88.56 108 PRO A N 1
ATOM 821 C CA . PRO A 1 108 ? 14.352 -2.605 -4.923 1.00 88.56 108 PRO A CA 1
ATOM 822 C C . PRO A 1 108 ? 14.162 -3.434 -3.637 1.00 88.56 108 PRO A C 1
ATOM 824 O O . PRO A 1 108 ? 14.144 -2.900 -2.527 1.00 88.56 108 PRO A O 1
ATOM 827 N N . PHE A 1 109 ? 14.051 -4.754 -3.770 1.00 87.94 109 PHE A N 1
ATOM 828 C CA . PHE A 1 109 ? 13.954 -5.678 -2.639 1.00 87.94 109 PHE A CA 1
ATOM 829 C C . PHE A 1 109 ? 15.271 -6.427 -2.394 1.00 87.94 109 PHE A C 1
ATOM 831 O O . PHE A 1 109 ? 15.688 -7.252 -3.200 1.00 87.94 109 PHE A O 1
ATOM 838 N N . PHE A 1 110 ? 15.906 -6.189 -1.245 1.00 81.62 110 PHE A N 1
ATOM 839 C CA . PHE A 1 110 ? 17.130 -6.889 -0.849 1.00 81.62 110 PHE A CA 1
ATOM 840 C C . PHE A 1 110 ? 16.835 -7.925 0.239 1.00 81.62 110 PHE A C 1
ATOM 842 O O . PHE A 1 110 ? 16.519 -7.557 1.370 1.00 81.62 110 PHE A O 1
ATOM 849 N N . ALA A 1 111 ? 16.978 -9.216 -0.079 1.00 78.19 111 ALA A N 1
ATOM 850 C CA . ALA A 1 111 ? 16.992 -10.275 0.933 1.00 78.19 111 ALA A CA 1
ATOM 851 C C . ALA A 1 111 ? 18.441 -10.657 1.300 1.00 78.19 111 ALA A C 1
ATOM 853 O O . ALA A 1 111 ? 19.299 -10.672 0.410 1.00 78.19 111 ALA A O 1
ATOM 854 N N . PRO A 1 112 ? 18.731 -11.013 2.569 1.00 69.62 112 PRO A N 1
ATOM 855 C CA . PRO A 1 112 ? 20.085 -11.344 3.031 1.00 69.62 112 PRO A CA 1
ATOM 856 C C . PRO A 1 112 ? 20.798 -12.405 2.177 1.00 69.62 112 PRO A C 1
ATOM 858 O O . PRO A 1 112 ? 21.981 -12.260 1.879 1.00 69.62 112 PRO A O 1
ATOM 861 N N . ASN A 1 113 ? 20.057 -13.410 1.699 1.00 67.62 113 ASN A N 1
ATOM 862 C CA . ASN A 1 113 ? 20.593 -14.524 0.907 1.00 67.62 113 ASN A CA 1
ATOM 863 C C . ASN A 1 113 ? 20.657 -14.225 -0.603 1.00 67.62 113 ASN A C 1
ATOM 865 O O . ASN A 1 113 ? 21.167 -15.028 -1.374 1.00 67.62 113 ASN A O 1
ATOM 869 N N . MET A 1 114 ? 20.137 -13.078 -1.051 1.00 65.31 114 MET A N 1
ATOM 870 C CA . MET A 1 114 ? 20.019 -12.763 -2.480 1.00 65.31 114 MET A CA 1
ATOM 871 C C . MET A 1 114 ? 21.348 -12.306 -3.090 1.00 65.31 114 MET A C 1
ATOM 873 O O . MET A 1 114 ? 21.561 -12.442 -4.289 1.00 65.31 114 MET A O 1
ATOM 877 N N . ARG A 1 115 ? 22.277 -11.812 -2.259 1.00 59.25 115 ARG A N 1
ATOM 878 C CA . ARG A 1 115 ? 23.604 -11.337 -2.686 1.00 59.25 115 ARG A CA 1
ATOM 879 C C . ARG A 1 115 ? 24.446 -12.400 -3.401 1.00 59.25 115 ARG A C 1
ATOM 881 O O . ARG A 1 115 ? 25.333 -12.028 -4.154 1.00 59.25 115 ARG A O 1
ATOM 888 N N . GLN A 1 116 ? 24.178 -13.689 -3.180 1.00 54.59 116 GLN A N 1
ATOM 889 C CA . GLN A 1 116 ? 24.962 -14.789 -3.753 1.00 54.59 116 GLN A CA 1
ATOM 890 C C . GLN A 1 116 ? 24.516 -15.195 -5.170 1.00 54.59 116 GLN A C 1
ATOM 892 O O . GLN A 1 116 ? 25.287 -15.835 -5.876 1.00 54.59 116 GLN A O 1
ATOM 897 N N . THR A 1 117 ? 23.313 -14.808 -5.611 1.00 56.22 117 THR A N 1
ATOM 898 C CA . THR A 1 117 ? 22.737 -15.243 -6.902 1.00 56.22 117 THR A CA 1
ATOM 899 C C . THR A 1 117 ? 22.930 -14.222 -8.034 1.00 56.22 117 THR A C 1
ATOM 901 O O . THR A 1 117 ? 22.721 -14.547 -9.198 1.00 56.22 117 THR A O 1
ATOM 904 N N . PHE A 1 118 ? 23.354 -12.991 -7.728 1.00 59.94 118 PHE A N 1
ATOM 905 C CA . PHE A 1 118 ? 23.506 -11.891 -8.698 1.00 59.94 118 PHE A CA 1
ATOM 906 C C . PHE A 1 118 ? 24.887 -11.828 -9.371 1.00 59.94 118 PHE A C 1
ATOM 908 O O . PHE A 1 1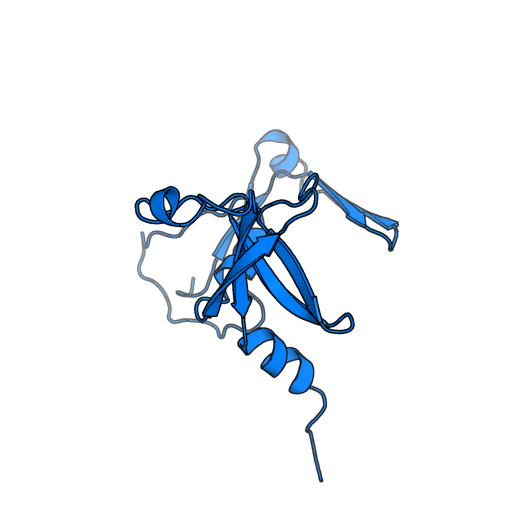18 ? 25.397 -10.739 -9.620 1.00 59.94 118 PHE A O 1
ATOM 915 N N . ASN A 1 119 ? 25.517 -12.976 -9.630 1.00 56.44 119 ASN A N 1
ATOM 916 C CA . ASN A 1 119 ? 26.869 -13.000 -10.196 1.00 56.44 119 ASN A CA 1
ATOM 917 C C . ASN A 1 119 ? 26.922 -12.978 -11.734 1.00 56.44 119 ASN A C 1
ATOM 919 O O . ASN A 1 119 ? 27.997 -12.715 -12.255 1.00 56.44 119 ASN A O 1
ATOM 923 N N . ASP A 1 120 ? 25.802 -13.181 -12.445 1.00 59.31 120 ASP A N 1
ATOM 924 C CA . ASP A 1 120 ? 25.815 -13.234 -13.924 1.00 59.31 120 ASP A CA 1
ATOM 925 C C . ASP A 1 120 ? 24.945 -12.182 -14.633 1.00 59.31 120 ASP A C 1
ATOM 927 O O . ASP A 1 120 ? 25.278 -11.793 -15.744 1.00 59.31 120 ASP A O 1
ATOM 931 N N . ASP A 1 121 ? 23.895 -11.639 -14.004 1.00 64.69 121 ASP A N 1
ATOM 932 C CA . ASP A 1 121 ? 23.071 -10.573 -14.595 1.00 64.69 121 ASP A CA 1
ATOM 933 C C . ASP A 1 121 ? 22.641 -9.567 -13.512 1.00 64.69 121 ASP A C 1
ATOM 935 O O . ASP A 1 121 ? 21.898 -9.913 -12.588 1.00 64.69 121 ASP A O 1
ATOM 939 N N . TYR A 1 122 ? 23.061 -8.303 -13.631 1.00 71.81 122 TYR A N 1
ATOM 940 C CA . TYR A 1 122 ? 22.630 -7.193 -12.766 1.00 71.81 122 TYR A CA 1
ATOM 941 C C . TYR A 1 122 ? 21.134 -6.884 -12.968 1.00 71.81 122 TYR A C 1
ATOM 943 O O . TYR A 1 122 ? 20.767 -5.949 -13.678 1.00 71.81 122 TYR A O 1
ATOM 951 N N . ARG A 1 123 ? 20.248 -7.678 -12.357 1.00 84.56 123 ARG A N 1
ATOM 952 C CA . ARG A 1 123 ? 18.791 -7.471 -12.394 1.00 84.56 123 ARG A CA 1
ATOM 953 C C . ARG A 1 123 ? 18.296 -6.826 -11.106 1.00 84.56 123 ARG A C 1
ATOM 955 O O . ARG A 1 123 ? 18.772 -7.142 -10.020 1.00 84.56 123 ARG A O 1
ATOM 962 N 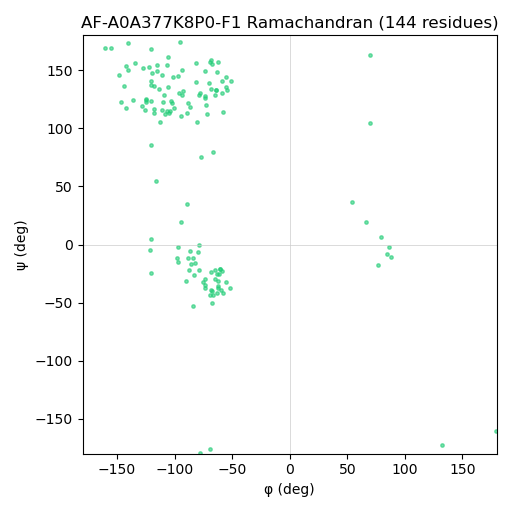N . ILE A 1 124 ? 17.298 -5.958 -11.224 1.00 89.56 124 ILE A N 1
ATOM 963 C CA . ILE A 1 124 ? 16.690 -5.246 -10.103 1.00 89.56 124 ILE A CA 1
ATOM 964 C C . ILE A 1 124 ? 15.535 -6.090 -9.540 1.00 89.56 124 ILE A C 1
ATOM 966 O O . ILE A 1 124 ? 14.538 -6.284 -10.244 1.00 89.56 124 ILE A O 1
ATOM 970 N N . PRO A 1 125 ? 15.643 -6.603 -8.299 1.00 91.38 125 PRO A N 1
ATOM 971 C CA . PRO A 1 125 ? 14.570 -7.349 -7.652 1.00 91.38 125 PRO A CA 1
ATOM 972 C C . PRO A 1 125 ? 13.443 -6.410 -7.214 1.00 91.38 125 PRO A C 1
ATOM 974 O O . PRO A 1 125 ? 13.671 -5.438 -6.493 1.00 91.38 125 PRO A O 1
ATOM 977 N N . VAL A 1 126 ? 12.216 -6.725 -7.608 1.00 93.75 126 VAL A N 1
ATOM 978 C CA . VAL A 1 126 ? 10.998 -6.006 -7.228 1.00 93.75 126 VAL A CA 1
ATOM 979 C C . VAL A 1 126 ? 10.026 -7.001 -6.614 1.00 93.75 126 VAL A C 1
ATOM 981 O O . VAL A 1 126 ? 9.666 -7.994 -7.245 1.00 93.75 126 VAL A O 1
ATOM 984 N N . LEU A 1 127 ? 9.608 -6.731 -5.380 1.00 93.06 127 LEU A N 1
ATOM 985 C CA . LEU A 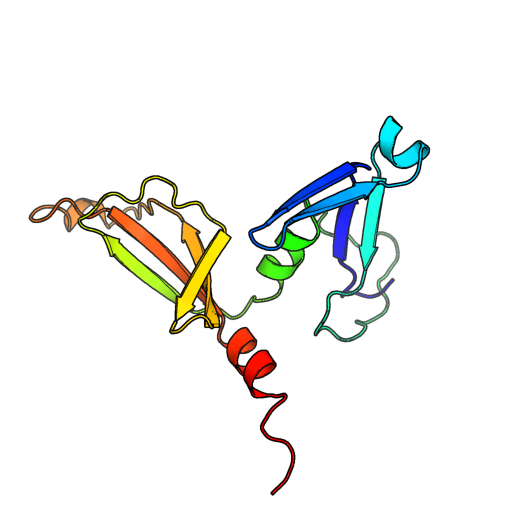1 127 ? 8.606 -7.527 -4.685 1.00 93.06 127 LEU A CA 1
ATOM 986 C C . LEU A 1 127 ? 7.224 -6.969 -5.013 1.00 93.06 127 LEU A C 1
ATOM 988 O O . LEU A 1 127 ? 6.946 -5.798 -4.738 1.00 93.06 127 LEU A O 1
ATOM 992 N N . ILE A 1 128 ? 6.363 -7.808 -5.574 1.00 94.50 128 ILE A N 1
ATOM 993 C CA . ILE A 1 128 ? 4.957 -7.496 -5.815 1.00 94.50 128 ILE A CA 1
ATOM 994 C C . ILE A 1 128 ? 4.063 -8.396 -4.983 1.00 94.50 128 ILE A C 1
ATOM 996 O O . ILE A 1 128 ? 4.421 -9.521 -4.646 1.00 94.50 128 ILE A O 1
ATOM 1000 N N . ARG A 1 129 ? 2.877 -7.882 -4.705 1.00 91.62 129 ARG A N 1
ATOM 1001 C CA . ARG A 1 129 ? 1.839 -8.530 -3.938 1.00 91.62 129 ARG A CA 1
ATOM 1002 C C . ARG A 1 129 ? 0.626 -8.724 -4.834 1.00 91.62 129 ARG A C 1
ATOM 1004 O O . ARG A 1 129 ? 0.067 -7.744 -5.315 1.00 91.62 129 ARG A O 1
ATOM 1011 N N . ILE A 1 130 ? 0.241 -9.969 -5.086 1.00 91.12 130 ILE A N 1
ATOM 1012 C CA . ILE A 1 130 ? -0.994 -10.300 -5.804 1.00 91.12 130 ILE A CA 1
ATOM 1013 C C . ILE A 1 130 ? -2.103 -10.511 -4.778 1.00 91.12 130 ILE A C 1
ATOM 1015 O O . ILE A 1 130 ? -1.901 -11.228 -3.801 1.00 91.12 130 ILE A O 1
ATOM 1019 N N . GLU A 1 131 ? -3.261 -9.896 -5.007 1.00 87.31 131 GLU A N 1
ATOM 1020 C CA . GLU A 1 131 ? -4.388 -9.818 -4.069 1.00 87.31 131 GLU A CA 1
ATOM 1021 C C . GLU A 1 131 ? -5.625 -10.474 -4.725 1.00 87.31 131 GLU A C 1
ATOM 1023 O O . GLU A 1 131 ? -6.427 -9.789 -5.368 1.00 87.31 131 GLU A O 1
ATOM 1028 N N . PRO A 1 132 ? -5.794 -11.814 -4.629 1.00 80.31 132 PRO A N 1
ATOM 1029 C CA . PRO A 1 132 ? -6.799 -12.557 -5.402 1.00 80.31 132 PRO A CA 1
ATOM 1030 C C . PRO A 1 132 ? -8.247 -12.142 -5.117 1.00 80.31 132 PRO A C 1
ATOM 1032 O O . PRO A 1 132 ? -9.126 -12.316 -5.963 1.00 80.31 132 PRO A O 1
ATOM 1035 N N . GLU A 1 133 ? -8.512 -11.592 -3.933 1.00 75.19 133 GLU A N 1
ATOM 1036 C CA . GLU A 1 133 ? -9.837 -11.109 -3.540 1.00 75.19 133 GLU A CA 1
ATOM 1037 C C . GLU A 1 133 ? -10.335 -9.965 -4.428 1.00 75.19 133 GLU A C 1
ATOM 1039 O O . GLU A 1 133 ? -11.528 -9.912 -4.727 1.00 75.19 133 GLU A O 1
ATOM 1044 N N . ARG A 1 134 ? -9.435 -9.123 -4.960 1.00 74.50 134 ARG A N 1
ATOM 1045 C CA . ARG A 1 134 ? -9.809 -8.063 -5.913 1.00 74.50 134 ARG A CA 1
ATOM 1046 C C . ARG A 1 134 ? -10.468 -8.624 -7.166 1.00 74.50 134 ARG A C 1
ATOM 1048 O O . ARG A 1 134 ? -11.444 -8.065 -7.662 1.00 74.50 134 ARG A O 1
ATOM 1055 N N . LEU A 1 135 ? -9.964 -9.760 -7.650 1.00 72.50 135 LEU A N 1
ATOM 1056 C CA . LEU A 1 135 ? -10.515 -10.430 -8.820 1.00 72.50 135 LEU A CA 1
ATOM 1057 C C . LEU A 1 135 ? -11.910 -10.996 -8.523 1.00 72.50 135 LEU A C 1
ATOM 1059 O O . LEU A 1 135 ? -12.801 -10.889 -9.361 1.00 72.50 135 LEU A O 1
ATOM 1063 N N . LYS A 1 136 ? -12.124 -11.557 -7.324 1.00 70.44 136 LYS A N 1
ATOM 1064 C CA . LYS A 1 136 ? -13.445 -12.049 -6.902 1.00 70.44 136 LYS A CA 1
ATOM 1065 C C . LYS A 1 136 ? -14.470 -10.920 -6.818 1.00 70.44 136 LYS A C 1
ATOM 1067 O O . LYS A 1 136 ? -15.586 -11.109 -7.283 1.00 70.44 136 LYS A O 1
ATOM 1072 N N . MET A 1 137 ? -14.094 -9.757 -6.286 1.00 65.44 137 MET A N 1
ATOM 1073 C CA . MET A 1 137 ? -14.991 -8.598 -6.201 1.00 65.44 137 MET A CA 1
ATOM 1074 C C . MET A 1 137 ? -15.341 -8.045 -7.591 1.00 65.44 137 MET A C 1
ATOM 1076 O O . MET A 1 137 ? -16.510 -7.816 -7.877 1.00 65.44 137 MET A O 1
ATOM 1080 N N . GLN A 1 138 ? -14.362 -7.917 -8.495 1.00 65.25 138 GLN A N 1
ATOM 1081 C CA . GLN A 1 138 ? -14.607 -7.402 -9.851 1.00 65.25 138 GLN A CA 1
ATOM 1082 C C . GLN A 1 138 ? -15.340 -8.38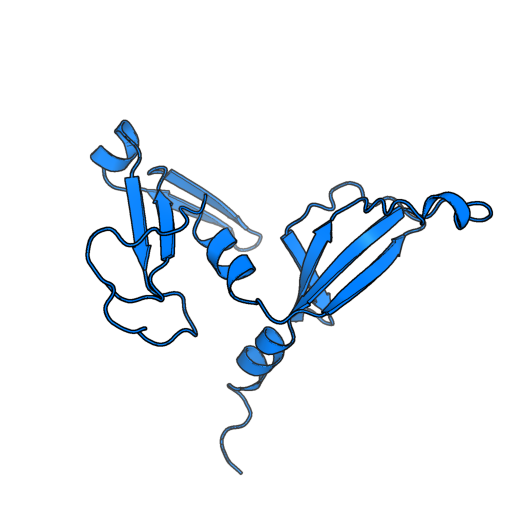5 -10.778 1.00 65.25 138 GLN A C 1
ATOM 1084 O O . GLN A 1 138 ? -16.050 -7.960 -11.688 1.00 65.25 138 GLN A O 1
ATOM 1089 N N . LEU A 1 139 ? -15.175 -9.698 -10.582 1.00 64.12 139 LEU A N 1
ATOM 1090 C CA . LEU A 1 139 ? -15.901 -10.724 -11.344 1.00 64.12 139 LEU A CA 1
ATOM 1091 C C . LEU A 1 139 ? -17.256 -11.087 -10.712 1.00 64.12 139 LEU A C 1
ATOM 1093 O O . LEU A 1 139 ? -18.142 -11.578 -11.413 1.00 64.12 139 LEU A O 1
ATOM 1097 N N . GLY A 1 140 ? -17.432 -10.828 -9.413 1.00 54.19 140 GLY A N 1
ATOM 1098 C CA . GLY A 1 140 ? -18.650 -11.108 -8.652 1.00 54.19 140 GLY A CA 1
ATOM 1099 C C . GLY A 1 140 ? -19.873 -10.303 -9.099 1.00 54.19 140 GLY A C 1
ATOM 1100 O O . GLY A 1 140 ? -20.991 -10.773 -8.922 1.00 54.19 140 GLY A O 1
ATOM 1101 N N . GLU A 1 141 ? -19.690 -9.159 -9.766 1.00 52.09 141 GLU A N 1
ATOM 1102 C CA . GLU A 1 141 ? -20.795 -8.384 -10.357 1.00 52.09 141 GLU A CA 1
ATOM 1103 C C . GLU A 1 141 ? -21.297 -8.923 -11.711 1.00 52.09 141 GLU A C 1
ATOM 1105 O O . GLU A 1 141 ? -22.303 -8.436 -12.226 1.00 52.09 141 GLU A O 1
ATOM 1110 N N . LYS A 1 142 ? -20.643 -9.928 -12.318 1.00 47.12 142 LYS A N 1
ATOM 1111 C CA . LYS A 1 142 ? -21.032 -10.446 -13.649 1.00 47.12 142 LYS A CA 1
ATOM 1112 C C . LYS A 1 142 ? -21.420 -11.919 -13.720 1.00 47.12 142 LYS A C 1
ATOM 1114 O O . LYS A 1 142 ? -21.724 -12.393 -14.810 1.00 47.12 142 LYS A O 1
ATOM 1119 N N . CYS A 1 143 ? -21.488 -12.630 -12.599 1.00 47.84 143 CYS A N 1
ATOM 1120 C CA . CYS A 1 143 ? -21.989 -14.008 -12.579 1.00 47.84 143 CYS A CA 1
ATOM 1121 C C . CYS A 1 143 ? -23.276 -14.125 -11.748 1.00 47.84 143 CYS A C 1
ATOM 1123 O O . CYS A 1 143 ? -23.362 -14.901 -10.802 1.00 47.84 143 CYS A O 1
ATOM 1125 N N . GLY A 1 144 ? -24.275 -13.309 -12.092 1.00 41.12 144 GLY A N 1
ATOM 1126 C CA . GLY A 1 144 ? -25.647 -13.436 -11.606 1.00 41.12 144 GLY A CA 1
ATOM 1127 C C . GLY A 1 144 ? -26.558 -13.975 -12.709 1.00 41.12 144 GLY A C 1
ATOM 1128 O O . GLY A 1 144 ? -26.783 -13.287 -13.698 1.00 41.12 144 GLY A O 1
ATOM 1129 N N . CYS A 1 145 ? -27.091 -15.177 -12.476 1.00 40.56 145 CYS A N 1
ATOM 1130 C CA . CYS A 1 145 ? -28.148 -15.884 -13.213 1.00 40.56 145 CYS A CA 1
ATOM 1131 C C . CYS A 1 145 ? -27.830 -16.408 -14.625 1.00 40.56 145 CYS A C 1
ATOM 1133 O O . CYS A 1 145 ? -27.905 -15.689 -15.620 1.00 40.56 145 CYS A O 1
ATOM 1135 N N . CYS A 1 146 ? -27.645 -17.727 -14.705 1.00 38.03 146 CYS A N 1
ATOM 1136 C CA . CYS A 1 146 ? -28.355 -18.579 -15.661 1.00 38.03 146 CYS A CA 1
ATOM 1137 C C . CYS A 1 146 ? -29.046 -19.694 -14.873 1.00 38.03 146 CYS A C 1
ATOM 1139 O O . CYS A 1 146 ? -28.403 -20.200 -13.925 1.00 38.03 146 CYS A O 1
#

Sequence (146 aa):
MTSNVRFWKDSGIAVDLTSAGMRVEMGSLTTLLSGGVSFDVPEGLDLGQPVAPKTAFVLYDDQKSIQDSLYTDHIDYLMFFKDSVRGLQPGAPVEFRGIRLGTVSKVPFFAPNMRQTFNDDYRIPVLIRIEPERLKMQLGEKCGCC

Mean predicted aligned error: 11.92 Å

Foldseek 3Di:
DFPQKAKEKACQWDWDQDPVGIDIGGDDPVCPVPTDMDIDRDPPDDGHHDDDPPDDHDYHHDPVVVVLVVLPDKDKDKDWALDDPPPQDWQPFDDDPNQGQWTFHDWQDDDPPVVVVCPPGPTGITIIIGRVVSVCVVCVVPPPDD

Solvent-accessible surface area (backbone atoms only — not comparable to full-atom values): 9045 Å² total; per-residue (Å²): 109,37,69,48,55,45,35,20,46,34,66,21,63,49,78,47,82,52,98,93,45,79,46,75,48,73,52,53,78,64,22,56,76,72,45,42,76,45,72,48,66,53,90,96,56,70,89,43,58,78,59,65,88,88,69,87,77,70,76,34,79,34,72,67,62,48,61,68,61,65,61,72,67,58,50,80,43,81,43,72,38,80,65,88,66,82,89,66,51,62,68,39,76,36,64,58,97,88,41,67,45,31,28,29,63,35,69,75,49,86,53,92,78,52,74,78,73,58,81,85,57,88,51,49,35,30,32,31,33,37,28,67,64,53,52,52,61,70,50,60,79,73,75,76,85,133

InterPro domains:
  IPR003399 Mce/MlaD [PF02470] (77-132)
  IPR051800 Intermembrane Transport Protein PqiA/PqiB [PTHR30462] (3-141)

pLDDT: mean 79.0, std 12.77, range [38.03, 94.5]

Nearest PDB structures (foldseek):
  5uvn-assembly1_D  TM=8.808E-01  e=6.548E-19  Escherichia coli K-12
  7sef-assembly1_A  TM=6.745E-01  e=8.356E-06  Escherichia coli
  6v0f-assembly1_A  TM=6.695E-01  e=1.193E-05  Escherichia coli K-12
  6v0c-assembly1_A  TM=6.605E-01  e=3.087E-05  Escherichia coli K-12
  2ok5-assembly1_A  TM=2.984E-01  e=6.760E+00  Homo sapiens

Secondary structure (DSSP, 8-state):
-BTT-EEEEE-SEEEEEETTEEEEEE--HHHHHH-EEEEEPPTT----PBPPTT----EESSHHHHHHHH----EEEEEEESS--TT--TTPEEEETTEEEEEEEESS---GGGGGTTTS---EEEEEEE-HHHHHHHHHTS----

Radius of gyration: 19.6 Å; Cα contacts (8 Å, |Δi|>4): 221; chains: 1; bounding box: 55×44×45 Å

Organism: Escherichia coli (NCBI:txid562)